Protein AF-A0A1V4Q234-F1 (afdb_monomer_lite)

Radius of gyration: 22.38 Å; chains: 1; bounding box: 37×47×82 Å

Structure (mmCIF, N/CA/C/O backbone):
data_AF-A0A1V4Q234-F1
#
_entry.id   AF-A0A1V4Q234-F1
#
loop_
_atom_site.group_PDB
_atom_site.id
_atom_site.type_symbol
_atom_site.label_atom_id
_atom_site.label_alt_id
_atom_site.label_comp_id
_atom_site.label_asym_id
_atom_site.label_entity_id
_atom_site.label_seq_id
_atom_site.pdbx_PDB_ins_code
_atom_site.Cartn_x
_atom_site.Cartn_y
_atom_site.Cartn_z
_atom_site.occupancy
_atom_site.B_iso_or_equiv
_atom_site.auth_seq_id
_atom_site.auth_comp_id
_atom_site.auth_asym_id
_atom_site.auth_atom_id
_atom_site.pdbx_PDB_model_num
ATOM 1 N N . MET A 1 1 ? -8.458 -36.725 -35.633 1.00 39.16 1 MET A N 1
ATOM 2 C CA . MET A 1 1 ? -7.581 -37.835 -35.189 1.00 39.16 1 MET A CA 1
ATOM 3 C C . MET A 1 1 ? -6.160 -37.327 -35.407 1.00 39.16 1 MET A C 1
ATOM 5 O O . MET A 1 1 ? -5.865 -37.037 -36.551 1.00 39.16 1 MET A O 1
ATOM 9 N N . LEU A 1 2 ? -5.303 -36.974 -34.446 1.00 39.28 2 LEU A N 1
ATOM 10 C CA . LEU A 1 2 ? -5.038 -37.320 -33.039 1.00 39.28 2 LEU A CA 1
ATOM 11 C C . LEU A 1 2 ? -4.752 -36.007 -32.263 1.00 39.28 2 LEU A C 1
ATOM 13 O O . LEU A 1 2 ? -4.042 -35.157 -32.782 1.00 39.28 2 LEU A O 1
ATOM 17 N N . ILE A 1 3 ? -5.480 -35.658 -31.199 1.00 44.28 3 ILE A N 1
ATOM 18 C CA . ILE A 1 3 ? -5.137 -35.822 -29.765 1.00 44.28 3 ILE A CA 1
ATOM 19 C C . ILE A 1 3 ? -3.632 -35.764 -29.438 1.00 44.28 3 ILE A C 1
ATOM 21 O O . ILE A 1 3 ? -2.890 -36.685 -29.761 1.00 44.28 3 ILE A O 1
ATOM 25 N N . GLY A 1 4 ? -3.230 -34.716 -28.713 1.00 34.34 4 GLY A N 1
ATOM 26 C CA . GLY A 1 4 ? -1.937 -34.578 -28.043 1.00 34.34 4 GLY A CA 1
ATOM 27 C C . GLY A 1 4 ? -2.102 -33.699 -26.803 1.00 34.34 4 GLY A C 1
ATOM 28 O O . GLY A 1 4 ? -2.074 -32.479 -26.893 1.00 34.34 4 GLY A O 1
ATOM 29 N N . SER A 1 5 ? -2.366 -34.351 -25.672 1.00 40.19 5 SER A N 1
ATOM 30 C CA . SER A 1 5 ? -2.530 -33.796 -24.328 1.00 40.19 5 SER A CA 1
ATOM 31 C C . SER A 1 5 ? -1.212 -33.893 -23.567 1.00 40.19 5 SER A C 1
ATOM 33 O O . SER A 1 5 ? -0.675 -34.992 -23.509 1.00 40.19 5 SER A O 1
ATOM 35 N N . ILE A 1 6 ? -0.740 -32.787 -22.980 1.00 43.50 6 ILE A N 1
ATOM 36 C CA . ILE A 1 6 ? 0.112 -32.679 -21.773 1.00 43.50 6 ILE A CA 1
ATOM 37 C C . ILE A 1 6 ? 0.012 -31.184 -21.377 1.00 43.50 6 ILE A C 1
ATOM 39 O O . ILE A 1 6 ? 0.253 -30.340 -22.228 1.00 43.50 6 ILE A O 1
ATOM 43 N N . GLY A 1 7 ? -0.457 -30.712 -20.221 1.00 35.69 7 GLY A N 1
ATOM 44 C CA . GLY A 1 7 ? -0.404 -31.242 -18.865 1.00 35.69 7 GLY A CA 1
ATOM 45 C C . GLY A 1 7 ? 0.701 -30.504 -18.105 1.00 35.69 7 GLY A C 1
ATOM 46 O O . GLY A 1 7 ? 1.851 -30.866 -18.296 1.00 35.69 7 GLY A O 1
ATOM 47 N N . GLN A 1 8 ? 0.352 -29.474 -17.314 1.00 35.81 8 GLN A N 1
ATOM 48 C CA . GLN A 1 8 ? 1.044 -28.998 -16.093 1.00 35.81 8 GLN A CA 1
ATOM 49 C C . GLN A 1 8 ? 0.350 -27.730 -15.559 1.00 35.81 8 GLN A C 1
ATOM 51 O O . GLN A 1 8 ? 0.660 -26.603 -15.933 1.00 35.81 8 GLN A O 1
ATOM 56 N N . THR A 1 9 ? -0.622 -27.927 -14.670 1.00 40.00 9 THR A N 1
ATOM 57 C CA . THR A 1 9 ? -1.045 -26.922 -13.692 1.00 40.00 9 THR A CA 1
ATOM 58 C C . THR A 1 9 ? 0.061 -26.806 -12.647 1.00 40.00 9 THR A C 1
ATOM 60 O O . THR A 1 9 ? 0.161 -27.646 -11.753 1.00 40.00 9 THR A O 1
ATOM 63 N N . GLY A 1 10 ? 0.921 -25.802 -12.790 1.00 31.36 10 GLY A N 1
ATOM 64 C CA . GLY A 1 10 ? 1.893 -25.443 -11.766 1.00 31.36 10 GLY A CA 1
ATOM 65 C C . GLY A 1 10 ? 1.195 -24.705 -10.630 1.00 31.36 10 GLY A C 1
ATOM 66 O O . GLY A 1 10 ? 0.983 -23.501 -10.706 1.00 31.36 10 GLY A O 1
ATOM 67 N N . THR A 1 11 ? 0.815 -25.428 -9.579 1.00 36.56 11 THR A N 1
ATOM 68 C CA . THR A 1 11 ? 0.536 -24.837 -8.269 1.00 36.56 11 THR A CA 1
ATOM 69 C C . THR A 1 11 ? 1.850 -24.274 -7.734 1.00 36.56 11 THR A C 1
ATOM 71 O O . THR A 1 11 ? 2.723 -25.034 -7.318 1.00 36.56 11 THR A O 1
ATOM 74 N N . VAL A 1 12 ? 2.012 -22.951 -7.750 1.00 33.19 12 VAL A N 1
ATOM 75 C CA . VAL A 1 12 ? 3.121 -22.302 -7.045 1.00 33.19 12 VAL A CA 1
ATOM 76 C C . VAL A 1 12 ? 2.722 -22.219 -5.576 1.00 33.19 12 VAL A C 1
ATOM 78 O O . VAL A 1 12 ? 2.006 -21.318 -5.149 1.00 33.19 12 VAL A O 1
ATOM 81 N N . VAL A 1 13 ? 3.121 -23.231 -4.809 1.00 33.84 13 VAL A N 1
ATOM 82 C CA . VAL A 1 13 ? 3.063 -23.188 -3.348 1.00 33.84 13 VAL A CA 1
ATOM 83 C C . VAL A 1 13 ? 4.166 -22.227 -2.914 1.00 33.84 13 VAL A C 1
ATOM 85 O O . VAL A 1 13 ? 5.344 -22.572 -2.983 1.00 33.84 13 VAL A O 1
ATOM 88 N N . ALA A 1 14 ? 3.801 -21.007 -2.521 1.00 37.34 14 ALA A N 1
ATOM 89 C CA . ALA A 1 14 ? 4.732 -20.085 -1.888 1.00 37.34 14 ALA A CA 1
ATOM 90 C C . ALA A 1 14 ? 5.198 -20.711 -0.565 1.00 37.34 14 ALA A C 1
ATOM 92 O O . ALA A 1 14 ? 4.443 -20.818 0.403 1.00 37.34 14 ALA A O 1
ATOM 93 N N . ALA A 1 15 ? 6.435 -21.200 -0.550 1.00 33.78 15 ALA A N 1
ATOM 94 C CA . ALA A 1 15 ? 7.086 -21.681 0.653 1.00 33.78 15 ALA A CA 1
ATOM 95 C C . ALA A 1 15 ? 7.450 -20.467 1.517 1.00 33.78 15 ALA A C 1
ATOM 97 O O . ALA A 1 15 ? 8.448 -19.795 1.266 1.00 33.78 15 ALA A O 1
ATOM 98 N N . PHE A 1 16 ? 6.635 -20.180 2.531 1.00 35.53 16 PHE A N 1
ATOM 99 C CA . PHE A 1 16 ? 7.013 -19.267 3.605 1.00 35.53 16 PHE A CA 1
ATOM 100 C C . PHE A 1 16 ? 8.211 -19.866 4.349 1.00 35.53 16 PHE A C 1
ATOM 102 O O . PHE A 1 16 ? 8.105 -20.916 4.986 1.00 35.53 16 PHE A O 1
ATOM 109 N N . ALA A 1 17 ? 9.368 -19.218 4.238 1.00 39.00 17 ALA A N 1
ATOM 110 C CA . ALA A 1 17 ? 10.543 -19.565 5.017 1.00 39.00 17 ALA A CA 1
ATOM 111 C C . ALA A 1 17 ? 10.293 -19.226 6.497 1.00 39.00 17 ALA A C 1
ATOM 113 O O . ALA A 1 17 ? 10.085 -18.073 6.867 1.00 39.00 17 ALA A O 1
ATOM 114 N N . THR A 1 18 ? 10.312 -20.254 7.342 1.00 37.06 18 THR A N 1
ATOM 115 C CA . THR A 1 18 ? 10.277 -20.159 8.804 1.00 37.06 18 THR A CA 1
ATOM 116 C C . THR A 1 18 ? 11.487 -19.376 9.325 1.00 37.06 18 THR A C 1
ATOM 118 O O . THR A 1 18 ? 12.626 -19.815 9.166 1.00 37.06 18 THR A O 1
ATOM 121 N N . LEU A 1 19 ? 11.247 -18.244 9.992 1.00 39.06 19 LEU A N 1
ATOM 122 C CA . LEU A 1 19 ? 12.264 -17.503 10.748 1.00 39.06 19 LEU A CA 1
ATOM 123 C C . LEU A 1 19 ? 12.686 -18.289 12.013 1.00 39.06 19 LEU A C 1
ATOM 125 O O . LEU A 1 19 ? 11.830 -18.895 12.664 1.00 39.06 19 LEU A O 1
ATOM 129 N N . PRO A 1 20 ? 13.976 -18.298 12.404 1.00 36.47 20 PRO A N 1
ATOM 130 C CA . PRO A 1 20 ? 14.430 -19.008 13.596 1.00 36.47 20 PRO A CA 1
ATOM 131 C C . PRO A 1 20 ? 14.019 -18.301 14.897 1.00 36.47 20 PRO A C 1
ATOM 133 O O . PRO A 1 20 ? 14.202 -17.097 15.070 1.00 36.47 20 PRO A O 1
ATOM 136 N N . ALA A 1 21 ? 13.519 -19.098 15.844 1.00 37.19 21 ALA A N 1
ATOM 137 C CA . ALA A 1 21 ? 13.231 -18.697 17.215 1.00 37.19 21 ALA A CA 1
ATOM 138 C C . ALA A 1 21 ? 14.519 -18.301 17.960 1.00 37.19 21 ALA A C 1
ATOM 140 O O . ALA A 1 21 ? 15.444 -19.106 18.096 1.00 37.19 21 ALA A O 1
ATOM 141 N N . ALA A 1 22 ? 14.565 -17.074 18.481 1.00 39.03 22 ALA A N 1
ATOM 142 C CA . ALA A 1 22 ? 15.610 -16.644 19.399 1.00 39.03 22 ALA A CA 1
ATOM 143 C C . ALA A 1 22 ? 15.443 -17.360 20.751 1.00 39.03 22 ALA A C 1
ATOM 145 O O . ALA A 1 22 ? 14.383 -17.320 21.378 1.00 39.03 22 ALA A O 1
ATOM 146 N N . VAL A 1 23 ? 16.505 -18.046 21.173 1.00 38.94 23 VAL A N 1
ATOM 147 C CA . VAL A 1 23 ? 16.566 -18.832 22.405 1.00 38.94 23 VAL A CA 1
ATOM 148 C C . VAL A 1 23 ? 16.652 -17.931 23.641 1.00 38.94 23 VAL A C 1
ATOM 150 O O . VAL A 1 23 ? 17.343 -16.914 23.660 1.00 38.94 23 VAL A O 1
ATOM 153 N N . ALA A 1 24 ? 15.936 -18.347 24.681 1.00 35.06 24 ALA A N 1
ATOM 154 C CA . ALA A 1 24 ? 15.821 -17.699 25.975 1.00 35.06 24 ALA A CA 1
ATOM 155 C C . ALA A 1 24 ? 17.134 -17.696 26.781 1.00 35.06 24 ALA A C 1
ATOM 157 O O . ALA A 1 24 ? 17.793 -18.725 26.929 1.00 35.06 24 ALA A O 1
ATOM 158 N N . GLY A 1 25 ? 17.439 -16.551 27.397 1.00 31.88 25 GLY A N 1
ATOM 159 C CA . GLY A 1 25 ? 18.359 -16.427 28.527 1.00 31.88 25 GLY A CA 1
ATOM 160 C C . GLY A 1 25 ? 17.574 -16.112 29.799 1.00 31.88 25 GLY A C 1
ATOM 161 O O . GLY A 1 25 ? 17.032 -15.021 29.947 1.00 31.88 25 GLY A O 1
ATOM 162 N N . ALA A 1 26 ? 17.487 -17.084 30.703 1.00 34.12 26 ALA A N 1
ATOM 163 C CA . ALA A 1 26 ? 16.840 -16.953 32.002 1.00 34.12 26 ALA A CA 1
ATOM 164 C C . ALA A 1 26 ? 17.714 -16.195 33.017 1.00 34.12 26 ALA A C 1
ATOM 166 O O . ALA A 1 26 ? 18.925 -16.408 33.084 1.00 34.12 26 ALA A O 1
ATOM 167 N N . SER A 1 27 ? 17.081 -15.410 33.897 1.00 31.41 27 SER A N 1
ATOM 168 C CA . SER A 1 27 ? 17.553 -15.208 35.274 1.00 31.41 27 SER A CA 1
ATOM 169 C C . SER A 1 27 ? 16.437 -14.748 36.219 1.00 31.41 27 SER A C 1
ATOM 171 O O . SER A 1 27 ? 15.973 -13.618 36.170 1.00 31.41 27 SER A O 1
ATOM 173 N N . SER A 1 28 ? 16.050 -15.701 37.070 1.00 36.66 28 SER A N 1
ATOM 174 C CA . SER A 1 28 ? 15.816 -15.629 38.520 1.00 36.66 28 SER A CA 1
ATOM 175 C C . SER A 1 28 ? 14.997 -14.485 39.142 1.00 36.66 28 SER A C 1
ATOM 177 O O . SER A 1 28 ? 15.483 -13.371 39.315 1.00 36.66 28 SER A O 1
ATOM 179 N N . GLY A 1 29 ? 13.846 -14.878 39.705 1.00 33.69 29 GLY A N 1
ATOM 180 C CA . GLY A 1 29 ? 13.484 -14.519 41.079 1.00 33.69 29 GLY A CA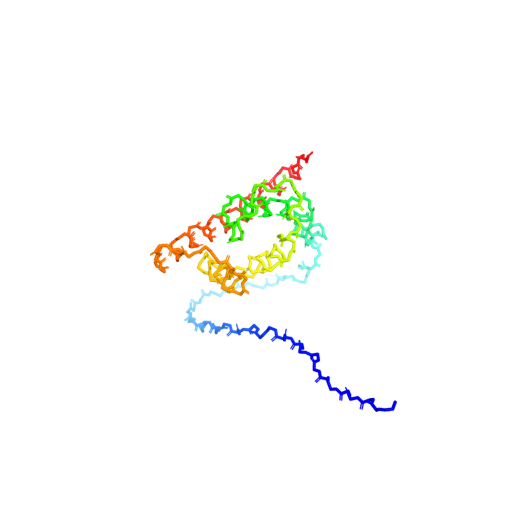 1
ATOM 181 C C . GLY A 1 29 ? 12.194 -13.719 41.255 1.00 33.69 29 GLY A C 1
ATOM 182 O O . GLY A 1 29 ? 12.220 -12.506 41.128 1.00 33.69 29 GLY A O 1
ATOM 183 N N . ASN A 1 30 ? 11.105 -14.370 41.687 1.00 34.38 30 ASN A N 1
ATOM 184 C CA . ASN A 1 30 ? 10.386 -13.931 42.890 1.00 34.38 30 ASN A CA 1
ATOM 185 C C . ASN A 1 30 ? 9.448 -15.027 43.428 1.00 34.38 30 ASN A C 1
ATOM 187 O O . ASN A 1 30 ? 8.834 -15.778 42.673 1.00 34.38 30 ASN A O 1
ATOM 191 N N . VAL A 1 31 ? 9.364 -15.103 44.753 1.00 42.91 31 VAL A N 1
ATOM 192 C CA . VAL A 1 31 ? 8.616 -16.082 45.545 1.00 42.91 31 VAL A CA 1
ATOM 193 C C . VAL A 1 31 ? 7.288 -15.469 45.990 1.00 42.91 31 VAL A C 1
ATOM 195 O O . VAL A 1 31 ? 7.280 -14.390 46.573 1.00 42.91 31 VAL A O 1
ATOM 198 N N . GLY A 1 32 ? 6.194 -16.222 45.836 1.00 34.34 32 GLY A N 1
ATOM 199 C CA . GLY A 1 32 ? 5.024 -16.126 46.716 1.00 34.34 32 GLY A CA 1
ATOM 200 C C . GLY A 1 32 ? 3.711 -15.697 46.055 1.00 34.34 32 GLY A C 1
ATOM 201 O O . GLY A 1 32 ? 3.632 -14.647 45.435 1.00 34.34 32 GLY A O 1
ATOM 202 N N . GLY A 1 33 ? 2.653 -16.483 46.286 1.00 31.23 33 GLY A N 1
ATOM 203 C CA . GLY A 1 33 ? 1.267 -16.025 46.125 1.00 31.23 33 GLY A CA 1
ATOM 204 C C . GLY A 1 33 ? 0.317 -17.061 45.533 1.00 31.23 33 GLY A C 1
ATOM 205 O O . GLY A 1 33 ? 0.297 -17.285 44.333 1.00 31.23 33 GLY A O 1
ATOM 206 N N . ARG A 1 34 ? -0.485 -17.693 46.391 1.00 46.06 34 ARG A N 1
ATOM 207 C CA . ARG A 1 34 ? -1.590 -18.604 46.053 1.00 46.06 34 ARG A CA 1
ATOM 208 C C . ARG A 1 34 ? -2.791 -17.867 45.424 1.00 46.06 34 ARG A C 1
ATOM 210 O O . ARG A 1 34 ? -3.125 -16.784 45.884 1.00 46.06 34 ARG A O 1
ATOM 217 N N . ALA A 1 35 ? -3.527 -18.626 44.599 1.00 41.66 35 ALA A N 1
ATOM 218 C CA . ALA A 1 35 ? -4.981 -18.595 44.337 1.00 41.66 35 ALA A CA 1
ATOM 219 C C . ALA A 1 35 ? -5.559 -17.620 43.281 1.00 41.66 35 ALA A C 1
ATOM 221 O O . ALA A 1 35 ? -5.390 -16.413 43.368 1.00 41.66 35 ALA A O 1
ATOM 222 N N . GLY A 1 36 ? -6.368 -18.195 42.370 1.00 40.06 36 GLY A N 1
ATOM 223 C CA . GLY A 1 36 ? -7.201 -17.520 41.354 1.00 40.06 36 GLY A CA 1
ATOM 224 C C . GLY A 1 36 ? -6.434 -17.266 40.047 1.00 40.06 36 GLY A C 1
ATOM 225 O O . GLY A 1 36 ? -5.310 -16.807 40.104 1.00 40.06 36 GLY A O 1
ATOM 226 N N . ALA A 1 37 ? -6.909 -17.556 38.839 1.00 43.03 37 ALA A N 1
ATOM 227 C CA . ALA A 1 37 ? -8.279 -17.653 38.378 1.00 43.03 37 ALA A CA 1
ATOM 228 C C . ALA A 1 37 ? -8.365 -18.552 37.127 1.00 43.03 37 ALA A C 1
ATOM 230 O O . ALA A 1 37 ? -7.630 -18.389 36.158 1.00 43.03 37 ALA A O 1
ATOM 231 N N . TYR A 1 38 ? -9.300 -19.500 37.171 1.00 48.78 38 TYR A N 1
ATOM 232 C CA . TYR A 1 38 ? -10.098 -19.877 36.007 1.00 48.78 38 TYR A CA 1
ATOM 233 C C . TYR A 1 38 ? -10.963 -18.651 35.640 1.00 48.78 38 TYR A C 1
ATOM 235 O O . TYR A 1 38 ? -11.462 -18.022 36.569 1.00 48.78 38 TYR A O 1
ATOM 243 N N . PHE A 1 39 ? -11.179 -18.376 34.345 1.00 45.31 39 PHE A N 1
ATOM 244 C CA . PHE A 1 39 ? -11.918 -17.242 33.730 1.00 45.31 39 PHE A CA 1
ATOM 245 C C . PHE A 1 39 ? -11.074 -16.051 33.243 1.00 45.31 39 PHE A C 1
ATOM 247 O O . PHE A 1 39 ? -11.208 -14.945 33.748 1.00 45.31 39 PHE A O 1
ATOM 254 N N . ASP A 1 40 ? -10.295 -16.257 32.178 1.00 44.47 40 ASP A N 1
ATOM 255 C CA . ASP A 1 40 ? -9.807 -15.161 31.317 1.00 44.47 40 ASP A CA 1
ATOM 256 C C . ASP A 1 40 ? -10.054 -15.483 29.828 1.00 44.47 40 ASP A C 1
ATOM 258 O O . ASP A 1 40 ? -9.204 -15.318 28.963 1.00 44.47 40 ASP A O 1
ATOM 262 N N . ALA A 1 41 ? -11.216 -16.080 29.537 1.00 50.69 41 ALA A N 1
ATOM 263 C CA . ALA A 1 41 ? -11.596 -16.542 28.196 1.00 50.69 41 ALA A CA 1
ATOM 264 C C . ALA A 1 41 ? -12.945 -15.963 27.723 1.00 50.6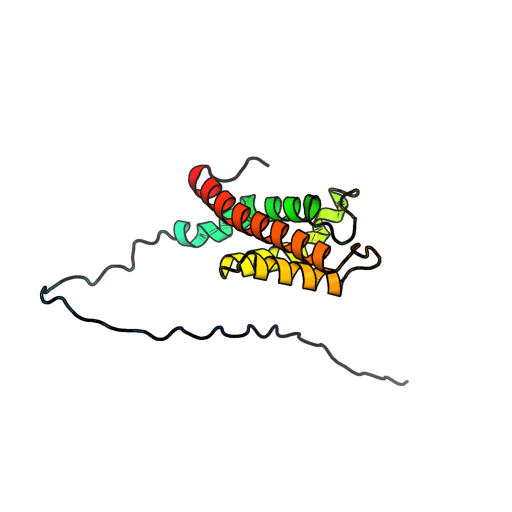9 41 ALA A C 1
ATOM 266 O O . ALA A 1 41 ? -13.610 -16.563 26.884 1.00 50.69 41 ALA A O 1
ATOM 267 N N . MET A 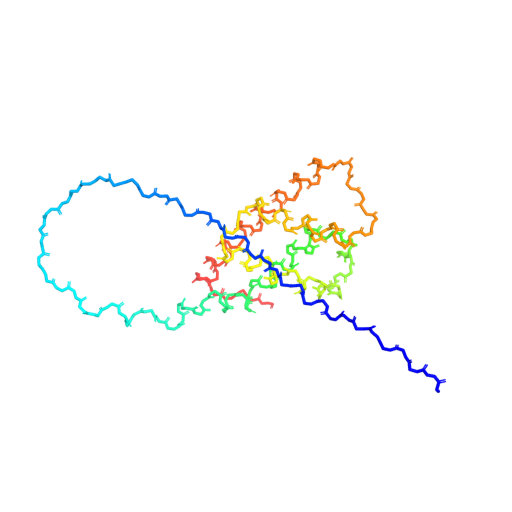1 42 ? -13.396 -14.833 28.286 1.00 44.28 42 MET A N 1
ATOM 268 C CA . MET A 1 42 ? -14.750 -14.314 28.026 1.00 44.28 42 MET A CA 1
ATOM 269 C C . MET A 1 42 ? -14.855 -12.783 27.922 1.00 44.28 42 MET A C 1
ATOM 271 O O . MET A 1 42 ? -15.897 -12.223 28.252 1.00 44.28 42 MET A O 1
ATOM 275 N N . THR A 1 43 ? -13.805 -12.094 27.468 1.00 49.12 43 THR A N 1
ATOM 276 C CA . THR A 1 43 ? -13.827 -10.624 27.308 1.00 49.12 43 THR A CA 1
ATOM 277 C C . THR A 1 43 ? -13.136 -10.096 26.055 1.00 49.12 43 THR A C 1
ATOM 279 O O . THR A 1 43 ? -12.994 -8.887 25.943 1.00 49.12 43 THR A O 1
ATOM 282 N N . THR A 1 44 ? -12.746 -10.931 25.088 1.00 47.84 44 THR A N 1
ATOM 283 C CA . THR A 1 44 ? -12.461 -10.393 23.748 1.00 47.84 44 THR A CA 1
ATOM 284 C C . THR A 1 44 ? -13.792 -10.298 23.022 1.00 47.84 44 THR A C 1
ATOM 286 O O . THR A 1 44 ? -14.381 -11.316 22.649 1.00 47.84 44 THR A O 1
ATOM 289 N N . ASN A 1 45 ? -14.326 -9.083 22.921 1.00 47.41 45 ASN A N 1
ATOM 290 C CA . ASN A 1 45 ? -15.560 -8.827 22.188 1.00 47.41 45 ASN A CA 1
ATOM 291 C C . ASN A 1 45 ? -15.337 -9.304 20.735 1.00 47.41 45 ASN A C 1
ATOM 293 O O . ASN A 1 45 ? -14.283 -8.992 20.180 1.00 47.41 45 ASN A O 1
ATOM 297 N N . PRO A 1 46 ? -16.237 -10.073 20.091 1.00 51.50 46 PRO A N 1
ATOM 298 C CA . PRO A 1 46 ? -16.066 -10.462 18.686 1.00 51.50 46 PRO A CA 1
ATOM 299 C C . PRO A 1 46 ? -15.754 -9.273 17.760 1.00 51.50 46 PRO A C 1
ATOM 301 O O . PRO A 1 46 ? -15.041 -9.447 16.775 1.00 51.50 46 PRO A O 1
ATOM 304 N N . ASP A 1 47 ? -16.196 -8.063 18.109 1.00 52.19 47 ASP A N 1
ATOM 305 C CA . ASP A 1 47 ? -15.840 -6.824 17.407 1.00 52.19 47 ASP A CA 1
ATOM 306 C C . ASP A 1 47 ? -14.334 -6.487 17.465 1.00 52.19 47 ASP A C 1
ATOM 308 O O . ASP A 1 47 ? -13.775 -6.002 16.484 1.00 52.19 47 ASP A O 1
ATOM 312 N N . GLU A 1 48 ? -13.632 -6.808 18.558 1.00 51.75 48 GLU A N 1
ATOM 313 C CA . GLU A 1 48 ? -12.182 -6.579 18.697 1.00 51.75 48 GLU A CA 1
ATOM 314 C C . GLU A 1 48 ? -11.351 -7.536 17.829 1.00 51.75 48 GLU A C 1
ATOM 316 O O . GLU A 1 48 ? -10.272 -7.170 17.365 1.00 51.75 48 GLU A O 1
ATOM 321 N N . LEU A 1 49 ? -11.857 -8.747 17.564 1.00 54.31 49 LEU A N 1
ATOM 322 C CA . LEU A 1 49 ? -11.204 -9.708 16.665 1.00 54.31 49 LEU A CA 1
ATOM 323 C C . LEU A 1 49 ? -11.436 -9.376 15.184 1.00 54.31 49 LEU A C 1
ATOM 325 O O . LEU A 1 49 ? -10.622 -9.748 14.339 1.00 54.31 49 LEU A O 1
ATOM 329 N N . ASN A 1 50 ? -12.519 -8.660 14.871 1.00 65.62 50 ASN A N 1
ATOM 330 C CA . ASN A 1 50 ? -12.891 -8.298 13.503 1.00 65.62 50 ASN A CA 1
ATOM 331 C C . ASN A 1 50 ? -12.382 -6.916 13.071 1.00 65.62 50 ASN A C 1
ATOM 333 O O . ASN A 1 50 ? -12.397 -6.631 11.875 1.00 65.62 50 ASN A O 1
ATOM 337 N N . GLY A 1 51 ? -11.899 -6.080 13.997 1.00 78.56 51 GLY A N 1
ATOM 338 C CA . GLY A 1 51 ? -11.395 -4.732 13.709 1.00 78.56 51 GLY A CA 1
ATOM 339 C C . GLY A 1 51 ? -10.405 -4.661 12.534 1.00 78.56 51 GLY A C 1
ATOM 340 O O . GLY A 1 51 ? -10.620 -3.859 11.630 1.00 78.56 51 GLY A O 1
ATOM 341 N N . PRO A 1 52 ? -9.374 -5.529 12.454 1.00 81.94 52 PRO A N 1
ATOM 342 C CA . PRO A 1 52 ? -8.437 -5.526 11.325 1.00 81.94 52 PRO A CA 1
ATOM 343 C C . PRO A 1 52 ? -9.052 -5.922 9.974 1.00 81.94 52 PRO A C 1
ATOM 345 O O . PRO A 1 52 ? -8.558 -5.496 8.930 1.00 81.94 52 PRO A O 1
ATOM 348 N N . ALA A 1 53 ? -10.100 -6.751 9.971 1.00 86.44 53 ALA A N 1
ATOM 349 C CA . ALA A 1 53 ? -10.808 -7.136 8.750 1.00 86.44 53 ALA A CA 1
ATOM 350 C C . ALA A 1 53 ? -11.781 -6.031 8.309 1.00 86.44 53 ALA A C 1
ATOM 352 O O . ALA A 1 53 ? -11.756 -5.621 7.155 1.00 86.44 53 ALA A O 1
ATOM 353 N N . GLN A 1 54 ? -12.555 -5.474 9.246 1.00 89.31 54 GLN A N 1
ATOM 354 C CA . GLN A 1 54 ? -13.463 -4.354 8.981 1.00 89.31 54 GLN A CA 1
ATOM 355 C C . GLN A 1 54 ? -12.705 -3.108 8.513 1.00 89.31 54 GLN A C 1
ATOM 357 O O . GLN A 1 54 ? -13.072 -2.511 7.506 1.00 89.31 54 GLN A O 1
ATOM 362 N N . TRP A 1 55 ? -11.595 -2.755 9.173 1.00 93.50 55 TRP A N 1
ATOM 363 C CA . TRP A 1 55 ? -10.728 -1.658 8.736 1.00 93.50 55 TRP A CA 1
ATOM 364 C C . TRP A 1 55 ? -10.280 -1.832 7.284 1.00 93.50 55 TRP A C 1
ATOM 366 O O . TRP A 1 55 ? -10.300 -0.866 6.516 1.00 93.50 55 TRP A O 1
ATOM 376 N N . TRP A 1 56 ? -9.870 -3.046 6.910 1.00 93.38 56 TRP A N 1
ATOM 377 C CA . TRP A 1 56 ? -9.396 -3.338 5.563 1.00 93.38 56 TRP A CA 1
ATOM 378 C C . TRP A 1 56 ? -10.493 -3.093 4.523 1.00 93.38 56 TRP A C 1
ATOM 380 O O . TRP A 1 56 ? -10.281 -2.296 3.607 1.00 93.38 56 TRP A O 1
ATOM 390 N N . ASP A 1 57 ? -11.666 -3.694 4.731 1.00 90.44 57 ASP A N 1
ATOM 391 C CA . ASP A 1 57 ? -12.809 -3.621 3.813 1.00 90.44 57 ASP A CA 1
ATOM 392 C C . ASP A 1 57 ? -13.397 -2.201 3.717 1.00 90.44 57 ASP A C 1
ATOM 394 O O . ASP A 1 57 ? -13.908 -1.774 2.675 1.00 90.44 57 ASP A O 1
ATOM 398 N N . GLU A 1 58 ? -13.346 -1.438 4.810 1.00 91.19 58 GLU A N 1
ATOM 399 C CA . GLU A 1 58 ? -13.943 -0.108 4.880 1.00 91.19 58 GLU A CA 1
ATOM 400 C C . GLU A 1 58 ? -12.997 1.006 4.422 1.00 91.19 58 GLU A C 1
ATOM 402 O O . GLU A 1 58 ? -13.448 1.981 3.816 1.00 91.19 58 GLU A O 1
ATOM 407 N N . THR A 1 59 ? -11.696 0.892 4.691 1.00 91.50 59 THR A N 1
ATOM 408 C CA . THR A 1 59 ? -10.728 1.983 4.483 1.00 91.50 59 THR A CA 1
ATOM 409 C C . THR A 1 59 ? -9.400 1.498 3.902 1.00 91.50 59 THR A C 1
ATOM 411 O O . THR A 1 59 ? -8.922 2.065 2.918 1.00 91.50 59 THR A O 1
ATOM 414 N N . GLY A 1 60 ? -8.804 0.462 4.497 1.00 92.94 60 GLY A N 1
ATOM 415 C CA . GLY A 1 60 ? -7.416 0.067 4.259 1.00 92.94 60 GLY A CA 1
ATOM 416 C C . GLY A 1 60 ? -7.109 -0.286 2.806 1.00 92.94 60 GLY A C 1
ATOM 417 O O . GLY A 1 60 ? -6.118 0.198 2.258 1.00 92.94 60 GLY A O 1
ATOM 418 N N . GLU A 1 61 ? -7.979 -1.062 2.160 1.00 92.44 61 GLU A N 1
ATOM 419 C CA . GLU A 1 61 ? -7.789 -1.479 0.768 1.00 92.44 61 GLU A CA 1
ATOM 420 C C . GLU A 1 61 ? -7.745 -0.277 -0.186 1.00 92.44 61 GLU A C 1
ATOM 422 O O . GLU A 1 61 ? -6.835 -0.141 -1.009 1.00 92.44 61 GLU A O 1
ATOM 427 N N . CYS A 1 62 ? -8.704 0.639 -0.036 1.00 89.69 62 CYS A N 1
ATOM 428 C CA . CYS A 1 62 ? -8.824 1.818 -0.887 1.00 89.69 62 CYS A CA 1
ATOM 429 C C . CYS A 1 62 ? -7.623 2.762 -0.735 1.00 89.69 62 CYS A C 1
ATOM 431 O O . CYS A 1 62 ? -7.112 3.291 -1.724 1.00 89.69 62 CYS A O 1
ATOM 433 N N . GLU A 1 63 ? -7.156 2.980 0.493 1.00 91.88 63 GLU A N 1
ATOM 434 C CA . GLU A 1 63 ? -5.999 3.839 0.749 1.00 91.88 63 GLU A CA 1
ATOM 435 C C . GLU A 1 63 ? -4.694 3.224 0.242 1.00 91.88 63 GLU A C 1
ATOM 437 O O . GLU A 1 63 ? -3.898 3.927 -0.386 1.00 91.88 63 GLU A O 1
ATOM 442 N N . LEU A 1 64 ? -4.482 1.918 0.447 1.00 93.06 64 LEU A N 1
ATOM 443 C CA . LEU A 1 64 ? -3.279 1.255 -0.054 1.00 93.06 64 LEU A CA 1
ATOM 444 C C . LEU A 1 64 ? -3.214 1.333 -1.577 1.00 93.06 64 LEU A C 1
ATOM 446 O O . LEU A 1 64 ? -2.177 1.692 -2.130 1.00 93.06 64 LEU A O 1
ATOM 450 N N . ARG A 1 65 ? -4.334 1.082 -2.262 1.00 88.88 65 ARG A N 1
ATOM 451 C CA . ARG A 1 65 ? -4.417 1.235 -3.720 1.00 88.88 65 ARG A CA 1
ATOM 452 C C . ARG A 1 65 ? -4.019 2.635 -4.177 1.00 88.88 65 ARG A C 1
ATOM 454 O O . ARG A 1 65 ? -3.283 2.759 -5.149 1.00 88.88 65 ARG A O 1
ATOM 461 N N . GLN A 1 66 ? -4.443 3.684 -3.473 1.00 87.81 66 GLN A N 1
ATOM 462 C CA . GLN A 1 66 ? -4.038 5.056 -3.795 1.00 87.81 66 GLN A CA 1
ATOM 463 C C . GLN A 1 66 ? -2.533 5.276 -3.602 1.00 87.81 66 GLN A C 1
ATOM 465 O O . GLN A 1 66 ? -1.898 5.909 -4.444 1.00 87.81 66 GLN A O 1
ATOM 470 N N . ILE A 1 67 ? -1.938 4.734 -2.536 1.00 91.94 67 ILE A N 1
ATOM 471 C CA . ILE A 1 67 ? -0.486 4.818 -2.314 1.00 91.94 67 ILE A CA 1
ATOM 472 C C . ILE A 1 67 ? 0.271 4.139 -3.457 1.00 91.94 67 ILE A C 1
ATOM 474 O O . ILE A 1 67 ? 1.181 4.742 -4.028 1.00 91.94 67 ILE A O 1
ATOM 478 N N . LEU A 1 68 ? -0.123 2.916 -3.822 1.00 89.31 68 LEU A N 1
ATOM 479 C CA . LEU A 1 68 ? 0.507 2.169 -4.912 1.00 89.31 68 LEU A CA 1
ATOM 480 C C . LEU A 1 68 ? 0.346 2.891 -6.253 1.00 89.31 68 LEU A C 1
ATOM 482 O O . LEU A 1 68 ? 1.297 3.005 -7.021 1.00 89.31 68 LEU A O 1
ATOM 486 N N . HIS A 1 69 ? -0.831 3.450 -6.503 1.00 85.00 69 HIS A N 1
ATOM 487 C CA . HIS A 1 69 ? -1.111 4.173 -7.730 1.00 85.00 69 HIS A CA 1
ATOM 488 C C . HIS A 1 69 ? -0.297 5.466 -7.876 1.00 85.00 69 HIS A C 1
ATOM 490 O O . HIS A 1 69 ? 0.224 5.746 -8.947 1.00 85.00 69 HIS A O 1
ATOM 496 N N . TRP A 1 70 ? -0.159 6.266 -6.815 1.00 85.31 70 TRP A N 1
ATOM 497 C CA . TRP A 1 70 ? 0.500 7.574 -6.924 1.00 85.31 70 TRP A CA 1
ATOM 498 C C . TRP A 1 70 ? 2.005 7.543 -6.673 1.00 85.31 70 TRP A C 1
ATOM 500 O O . TRP A 1 70 ? 2.723 8.397 -7.192 1.00 85.31 70 TRP A O 1
ATOM 510 N N . ARG A 1 71 ? 2.492 6.612 -5.845 1.00 88.06 71 ARG A N 1
ATOM 511 C CA . ARG A 1 71 ? 3.895 6.600 -5.395 1.00 88.06 71 ARG A CA 1
ATOM 512 C C . ARG A 1 71 ? 4.714 5.453 -5.959 1.00 88.06 71 ARG A C 1
ATOM 514 O O . ARG A 1 71 ? 5.935 5.574 -6.016 1.00 88.06 71 ARG A O 1
ATOM 521 N N . TRP A 1 72 ? 4.069 4.356 -6.344 1.00 87.88 72 TRP A N 1
ATOM 522 C CA . TRP A 1 72 ? 4.774 3.182 -6.841 1.00 87.88 72 TRP A CA 1
ATOM 523 C C . TRP A 1 72 ? 4.737 3.092 -8.365 1.00 87.88 72 TRP A C 1
ATOM 525 O O . TRP A 1 72 ? 5.803 3.112 -8.975 1.00 87.88 72 TRP A O 1
ATOM 535 N N . ASP A 1 73 ? 3.530 3.029 -8.943 1.00 81.44 73 ASP A N 1
ATOM 536 C CA . ASP A 1 73 ? 3.215 2.919 -10.379 1.00 81.44 73 ASP A CA 1
ATOM 537 C C . ASP A 1 73 ? 4.347 2.379 -11.279 1.00 81.44 73 ASP A C 1
ATOM 539 O O . ASP A 1 73 ? 4.872 3.088 -12.148 1.00 81.44 73 ASP A O 1
ATOM 543 N N . PRO A 1 74 ? 4.743 1.112 -11.085 1.00 70.81 74 PRO A N 1
ATOM 544 C CA . PRO A 1 74 ? 5.896 0.545 -11.780 1.00 70.81 74 PRO A CA 1
ATOM 545 C C . PRO A 1 74 ? 5.689 0.399 -13.292 1.00 70.81 74 PRO A C 1
ATOM 547 O O . PRO A 1 74 ? 6.641 0.424 -14.069 1.00 70.81 74 PRO A O 1
ATOM 550 N N . ILE A 1 75 ? 4.434 0.286 -13.715 1.00 64.50 75 ILE A N 1
ATOM 551 C CA . ILE A 1 75 ? 4.015 0.082 -15.106 1.00 64.50 75 ILE A CA 1
ATOM 552 C C . ILE A 1 75 ? 3.568 1.383 -15.795 1.00 64.50 75 ILE A C 1
ATOM 554 O O . ILE A 1 75 ? 3.293 1.382 -16.994 1.00 64.50 75 ILE A O 1
ATOM 558 N N . GLY A 1 76 ? 3.572 2.515 -15.081 1.00 65.94 76 GLY A N 1
ATOM 559 C CA . GLY A 1 76 ? 3.379 3.840 -15.669 1.00 65.94 76 GLY A CA 1
ATOM 560 C C . GLY A 1 76 ? 1.939 4.166 -16.071 1.00 65.94 76 GLY A C 1
ATOM 561 O O . GLY A 1 76 ? 1.743 4.995 -16.962 1.00 65.94 76 GLY A O 1
ATOM 562 N N . ILE A 1 77 ? 0.950 3.513 -15.463 1.00 67.44 77 ILE A N 1
ATOM 563 C CA . ILE A 1 77 ? -0.477 3.662 -15.786 1.00 67.44 77 ILE A CA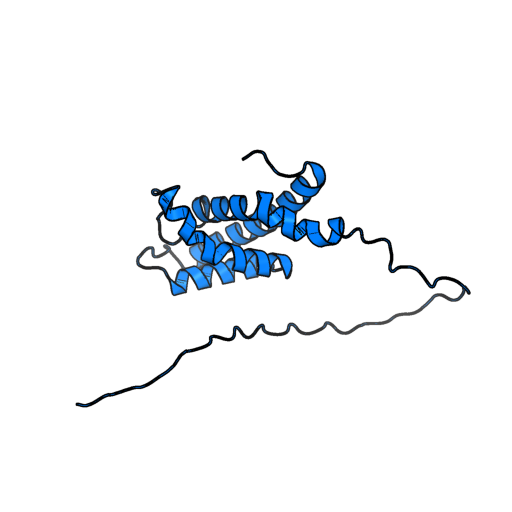 1
ATOM 564 C C . ILE A 1 77 ? -1.197 4.667 -14.877 1.00 67.44 77 ILE A C 1
ATOM 566 O O . ILE A 1 77 ? -2.420 4.806 -14.964 1.00 67.44 77 ILE A O 1
ATOM 570 N N . ALA A 1 78 ? -0.473 5.398 -14.020 1.00 65.06 78 ALA A N 1
ATOM 571 C CA . ALA A 1 78 ? -1.069 6.374 -13.107 1.00 65.06 78 ALA A CA 1
ATOM 572 C C . ALA A 1 78 ? -1.918 7.438 -13.829 1.00 65.06 78 ALA A C 1
ATOM 574 O O . ALA A 1 78 ? -2.876 7.988 -13.290 1.00 65.06 78 ALA A O 1
ATOM 575 N N . ASN A 1 79 ? -1.615 7.712 -15.100 1.00 66.12 79 ASN A N 1
ATOM 576 C CA . ASN A 1 79 ? -2.364 8.662 -15.921 1.00 66.12 79 ASN A CA 1
ATOM 577 C C . ASN A 1 79 ? -3.735 8.148 -16.414 1.00 66.12 79 ASN A C 1
ATOM 579 O O . ASN A 1 79 ? -4.474 8.928 -17.015 1.00 66.12 79 ASN A O 1
ATOM 583 N N . VAL A 1 80 ? -4.091 6.880 -16.165 1.00 66.06 80 VAL A N 1
ATOM 584 C CA . VAL A 1 80 ? -5.360 6.253 -16.593 1.00 66.06 80 VAL A CA 1
ATOM 585 C C . VAL A 1 80 ? -6.354 6.091 -15.425 1.00 66.06 80 VAL A C 1
ATOM 587 O O . VAL A 1 80 ? -7.384 5.427 -15.551 1.00 66.06 80 VAL A O 1
ATOM 590 N N . PHE A 1 81 ? -6.095 6.713 -14.270 1.00 62.38 81 PHE A N 1
ATOM 591 C CA . PHE A 1 81 ? -7.016 6.685 -13.128 1.00 62.38 81 PHE A CA 1
ATOM 592 C C . PHE A 1 81 ? -8.422 7.209 -13.488 1.00 62.38 81 PHE A C 1
ATOM 594 O O . PHE A 1 81 ? -8.528 8.241 -14.157 1.00 62.38 81 PHE A O 1
ATOM 601 N N . PRO A 1 82 ? -9.517 6.576 -13.016 1.00 61.62 82 PRO A N 1
ATOM 602 C CA . PRO A 1 82 ? -9.588 5.398 -12.137 1.00 61.62 82 PRO A CA 1
ATOM 603 C C . PRO A 1 82 ? -9.636 4.040 -12.862 1.00 61.62 82 PRO A C 1
ATOM 605 O O . PRO A 1 82 ? -9.740 3.011 -12.202 1.00 61.62 82 PRO A O 1
ATOM 608 N N . TYR A 1 83 ? -9.577 4.004 -14.195 1.00 60.94 83 TYR A N 1
ATOM 609 C CA . TYR A 1 83 ? -9.882 2.800 -14.983 1.00 60.94 83 TYR A CA 1
ATOM 610 C C . TYR A 1 83 ? -8.834 1.688 -14.906 1.00 60.94 83 TYR A C 1
ATOM 612 O O . TYR A 1 83 ? -9.155 0.566 -15.266 1.00 60.94 83 TYR A O 1
ATOM 620 N N . ALA A 1 84 ? -7.622 1.994 -14.442 1.00 65.94 84 ALA A N 1
ATOM 621 C CA . ALA A 1 84 ? -6.547 1.020 -14.240 1.00 65.94 84 ALA A CA 1
ATOM 622 C C . ALA A 1 84 ? -6.248 0.779 -12.746 1.00 65.94 84 ALA A C 1
ATOM 624 O O . ALA A 1 84 ? -5.203 0.260 -12.361 1.00 65.94 84 ALA A O 1
ATOM 625 N N . ALA A 1 85 ? -7.148 1.229 -11.864 1.00 63.78 85 ALA A N 1
ATOM 626 C CA . ALA A 1 85 ? -6.971 1.074 -10.428 1.00 63.78 85 ALA A CA 1
ATOM 627 C C . ALA A 1 85 ? -7.218 -0.374 -9.959 1.00 63.78 85 ALA A C 1
ATOM 629 O O . ALA A 1 85 ? -6.779 -0.714 -8.863 1.00 63.78 85 ALA A O 1
ATOM 630 N N . ASP A 1 86 ? -7.920 -1.184 -10.756 1.00 68.94 86 ASP A N 1
ATOM 631 C CA . ASP A 1 86 ? -8.153 -2.622 -10.558 1.00 68.94 86 ASP A CA 1
ATOM 632 C C . ASP A 1 86 ? -6.877 -3.461 -10.738 1.00 68.94 86 ASP A C 1
ATOM 634 O O . ASP A 1 86 ? -6.737 -4.524 -10.140 1.00 68.94 86 ASP A O 1
ATOM 638 N N . GLU A 1 87 ? -5.879 -2.964 -11.470 1.00 72.88 87 GLU A N 1
ATOM 639 C CA . GLU A 1 87 ? -4.590 -3.654 -11.609 1.00 72.88 87 GLU A CA 1
ATOM 640 C C . GLU A 1 87 ? -3.862 -3.835 -10.265 1.00 72.88 87 GLU A C 1
ATOM 642 O O . GLU A 1 87 ? -3.142 -4.820 -10.056 1.00 72.88 87 GLU A O 1
ATOM 647 N N . TYR A 1 88 ? -4.105 -2.928 -9.313 1.00 80.31 88 TYR A N 1
ATOM 648 C CA . TYR A 1 88 ? -3.539 -3.005 -7.966 1.00 80.31 88 TYR A CA 1
ATOM 649 C C . TYR A 1 88 ? -4.288 -3.977 -7.042 1.00 80.31 88 TYR A C 1
ATOM 651 O O . TYR A 1 88 ? -3.749 -4.319 -5.985 1.00 80.31 88 TYR A O 1
ATOM 659 N N . ASP A 1 89 ? -5.461 -4.486 -7.443 1.00 80.06 89 ASP A N 1
ATOM 660 C CA . ASP A 1 89 ? -6.250 -5.454 -6.659 1.00 80.06 89 ASP A CA 1
ATOM 661 C C . ASP A 1 89 ? -5.484 -6.766 -6.450 1.00 80.06 89 ASP A C 1
ATOM 663 O O . ASP A 1 89 ? -5.683 -7.468 -5.463 1.00 80.06 89 ASP A O 1
ATOM 667 N N . SER A 1 90 ? -4.551 -7.083 -7.353 1.00 82.75 90 SER A N 1
ATOM 668 C CA . SER A 1 90 ? -3.695 -8.264 -7.222 1.00 82.75 90 SER A CA 1
ATOM 669 C C . SER A 1 90 ? -2.523 -8.084 -6.247 1.00 82.75 90 SER A C 1
ATOM 671 O O . SER A 1 90 ? -1.990 -9.078 -5.757 1.00 82.75 90 SER A O 1
ATOM 673 N N . TYR A 1 91 ? -2.129 -6.844 -5.930 1.00 85.50 91 TYR A N 1
ATOM 674 C CA . TYR A 1 91 ? -0.956 -6.557 -5.091 1.00 85.50 91 TYR A CA 1
ATOM 675 C C . TYR A 1 91 ? -1.329 -6.158 -3.667 1.00 85.50 91 TYR A C 1
ATOM 677 O O . TYR A 1 91 ? -0.634 -6.525 -2.718 1.00 85.50 91 TYR A O 1
ATOM 685 N N . ALA A 1 92 ? -2.428 -5.417 -3.509 1.00 90.38 92 ALA A N 1
ATOM 686 C CA . ALA A 1 92 ? -2.866 -4.914 -2.214 1.00 90.38 92 ALA A CA 1
ATOM 687 C C . ALA A 1 92 ? -3.068 -6.038 -1.164 1.00 90.38 92 ALA A C 1
ATOM 689 O O . ALA A 1 92 ? -2.563 -5.871 -0.050 1.00 90.38 92 ALA A O 1
ATOM 690 N N . PRO A 1 93 ? -3.671 -7.206 -1.492 1.00 91.31 93 PRO A N 1
ATOM 691 C CA . PRO A 1 93 ? -3.782 -8.333 -0.560 1.00 91.31 93 PRO A CA 1
ATOM 692 C C . PRO A 1 93 ? -2.427 -8.894 -0.103 1.00 91.31 93 PRO A C 1
ATOM 694 O O . PRO A 1 93 ? -2.230 -9.168 1.077 1.00 91.31 93 PRO A O 1
ATOM 697 N N . ILE A 1 94 ? -1.460 -9.014 -1.017 1.00 92.62 94 ILE A N 1
ATOM 698 C CA . ILE A 1 94 ? -0.132 -9.572 -0.714 1.00 92.62 94 ILE A CA 1
ATOM 699 C C . ILE A 1 94 ? 0.613 -8.655 0.265 1.00 92.62 94 ILE A C 1
ATOM 701 O O . ILE A 1 94 ? 1.196 -9.112 1.249 1.00 92.62 94 ILE A O 1
ATOM 705 N N . LEU A 1 95 ? 0.559 -7.346 0.013 1.00 94.50 95 LEU A N 1
ATOM 706 C CA . LEU A 1 95 ? 1.198 -6.342 0.858 1.00 94.50 95 LEU A CA 1
ATOM 707 C C . LEU A 1 95 ? 0.552 -6.266 2.243 1.00 94.50 95 LEU A C 1
ATOM 709 O O . LEU A 1 95 ? 1.272 -6.219 3.240 1.00 94.50 95 LEU A O 1
ATOM 713 N N . VAL A 1 96 ? -0.783 -6.282 2.339 1.00 95.00 96 VAL A N 1
ATOM 714 C CA . VAL A 1 96 ? -1.442 -6.238 3.653 1.00 95.00 96 VAL A CA 1
ATOM 715 C C . VAL A 1 96 ? -1.187 -7.508 4.463 1.00 95.00 96 VAL A C 1
ATOM 717 O O . VAL A 1 96 ? -1.002 -7.417 5.674 1.00 95.00 96 VAL A O 1
ATOM 720 N N . ASP A 1 97 ? -1.092 -8.677 3.830 1.00 94.69 97 ASP A N 1
ATOM 721 C CA . ASP A 1 97 ? -0.752 -9.916 4.534 1.00 94.69 97 ASP A CA 1
ATOM 722 C C . ASP A 1 97 ? 0.684 -9.891 5.074 1.00 94.69 97 ASP A C 1
ATOM 724 O O . ASP A 1 97 ? 0.916 -10.282 6.222 1.00 94.69 97 ASP A O 1
ATOM 728 N N . ALA A 1 98 ? 1.634 -9.336 4.317 1.00 95.88 98 ALA A N 1
ATOM 729 C CA . ALA A 1 98 ? 2.989 -9.092 4.809 1.00 95.88 98 ALA A CA 1
ATOM 730 C C . ALA A 1 98 ? 2.994 -8.120 6.007 1.00 95.88 98 ALA A C 1
ATOM 732 O O . ALA A 1 98 ? 3.619 -8.389 7.035 1.00 95.88 98 ALA A O 1
ATOM 733 N N . LEU A 1 99 ? 2.239 -7.021 5.928 1.00 96.31 99 LEU A N 1
ATOM 734 C CA . LEU A 1 99 ? 2.114 -6.044 7.018 1.00 96.31 99 LEU A CA 1
ATOM 735 C C . LEU A 1 99 ? 1.466 -6.647 8.277 1.00 96.31 99 LEU A C 1
ATOM 737 O O . LEU A 1 99 ? 1.925 -6.403 9.396 1.00 96.31 99 LEU A O 1
ATOM 741 N N . ARG A 1 100 ? 0.441 -7.494 8.117 1.00 93.88 100 ARG A N 1
ATOM 742 C CA . ARG A 1 100 ? -0.169 -8.275 9.212 1.00 93.88 100 ARG A CA 1
ATOM 743 C C . ARG A 1 100 ? 0.845 -9.215 9.860 1.00 93.88 100 ARG A C 1
ATOM 745 O O . ARG A 1 100 ? 0.855 -9.347 11.084 1.00 93.88 100 ARG A O 1
ATOM 752 N N . ALA A 1 101 ? 1.737 -9.795 9.060 1.00 94.75 101 ALA A N 1
ATOM 753 C CA . ALA A 1 101 ? 2.858 -10.610 9.517 1.00 94.75 101 ALA A CA 1
ATOM 754 C C . ALA A 1 101 ? 4.038 -9.797 10.091 1.00 94.75 101 ALA A C 1
ATOM 756 O O . ALA A 1 101 ? 5.066 -10.384 10.420 1.00 94.75 101 ALA A O 1
ATOM 757 N N . ARG A 1 102 ? 3.885 -8.474 10.272 1.00 95.38 102 ARG A N 1
ATOM 758 C CA . ARG A 1 102 ? 4.912 -7.558 10.803 1.00 95.38 102 ARG A CA 1
ATOM 759 C C . ARG A 1 102 ? 6.152 -7.430 9.913 1.00 95.38 102 ARG A C 1
ATOM 761 O O . ARG A 1 102 ? 7.250 -7.240 10.429 1.00 95.38 102 ARG A O 1
ATOM 768 N N . ALA A 1 103 ? 5.969 -7.505 8.596 1.00 96.12 103 ALA A N 1
ATOM 769 C CA . ALA A 1 103 ? 7.018 -7.190 7.632 1.00 96.12 103 ALA A CA 1
ATOM 770 C C . ALA A 1 103 ? 7.624 -5.801 7.894 1.00 96.12 103 ALA A C 1
ATOM 772 O O . ALA A 1 103 ? 6.912 -4.836 8.187 1.00 96.12 103 ALA A O 1
ATOM 773 N N . SER A 1 104 ? 8.948 -5.718 7.787 1.00 97.12 104 SER A N 1
ATOM 774 C CA . SER A 1 104 ? 9.692 -4.464 7.876 1.00 97.12 104 SER A CA 1
ATOM 775 C C . SER A 1 104 ? 9.588 -3.651 6.581 1.00 97.12 104 SER A C 1
ATOM 777 O O . SER A 1 104 ? 9.124 -4.142 5.552 1.00 97.12 104 SER A O 1
ATOM 779 N N . ALA A 1 105 ? 10.059 -2.403 6.610 1.00 96.38 105 ALA A N 1
ATOM 780 C CA . ALA A 1 105 ? 10.140 -1.574 5.409 1.00 96.38 105 ALA A CA 1
ATOM 781 C C . ALA A 1 105 ? 10.988 -2.229 4.303 1.00 96.38 105 ALA A C 1
ATOM 783 O O . ALA A 1 105 ? 10.600 -2.178 3.138 1.00 96.38 105 ALA A O 1
ATOM 784 N N . ASP A 1 106 ? 12.093 -2.886 4.672 1.00 96.31 106 ASP A N 1
ATOM 785 C CA . ASP A 1 106 ? 12.962 -3.599 3.732 1.00 96.31 106 ASP A CA 1
ATOM 786 C C . ASP A 1 106 ? 12.262 -4.826 3.128 1.00 96.31 106 ASP A C 1
ATOM 788 O O . ASP A 1 106 ? 12.371 -5.074 1.929 1.00 96.31 106 ASP A O 1
ATOM 792 N N . ASP A 1 107 ? 11.474 -5.561 3.921 1.00 97.06 107 ASP A N 1
ATOM 793 C CA . ASP A 1 107 ? 10.680 -6.690 3.415 1.00 97.06 107 ASP A CA 1
ATOM 794 C C . ASP A 1 107 ? 9.629 -6.223 2.397 1.00 97.06 107 ASP A C 1
ATOM 796 O O . ASP A 1 107 ? 9.445 -6.848 1.349 1.00 97.06 107 ASP A O 1
ATOM 800 N N . ILE A 1 108 ? 8.961 -5.096 2.674 1.00 97.25 108 ILE A N 1
ATOM 801 C CA . ILE A 1 108 ? 8.010 -4.483 1.740 1.00 97.25 108 ILE A CA 1
ATOM 802 C C . ILE A 1 108 ? 8.728 -4.001 0.477 1.00 97.25 108 ILE A C 1
ATOM 804 O O . ILE A 1 108 ? 8.250 -4.260 -0.626 1.00 97.25 108 ILE A O 1
ATOM 808 N N . ALA A 1 109 ? 9.887 -3.355 0.609 1.00 94.94 109 ALA A N 1
ATOM 809 C CA . ALA A 1 109 ? 10.687 -2.911 -0.528 1.00 94.94 109 ALA A CA 1
ATOM 810 C C . ALA A 1 109 ? 11.103 -4.085 -1.430 1.00 94.94 109 ALA A C 1
ATOM 812 O O . ALA A 1 109 ? 10.964 -4.000 -2.650 1.00 94.94 109 ALA A O 1
ATOM 813 N N . HIS A 1 110 ? 11.542 -5.202 -0.844 1.00 93.75 110 HIS A N 1
ATOM 814 C CA . HIS A 1 110 ? 11.876 -6.421 -1.584 1.00 93.75 110 HIS A CA 1
ATOM 815 C C . HIS A 1 110 ? 10.665 -7.043 -2.283 1.00 93.75 110 HIS A C 1
ATOM 817 O O . HIS A 1 110 ? 10.776 -7.488 -3.428 1.00 93.75 110 HIS A O 1
ATOM 823 N N . LEU A 1 111 ? 9.503 -7.067 -1.625 1.00 92.75 111 LEU A N 1
ATOM 824 C CA . LEU A 1 111 ? 8.273 -7.565 -2.233 1.00 92.75 111 LEU A CA 1
ATOM 825 C C . LEU A 1 111 ? 7.870 -6.713 -3.444 1.00 92.75 111 LEU A C 1
ATOM 827 O O . LEU A 1 111 ? 7.565 -7.259 -4.502 1.00 92.75 111 LEU A O 1
ATOM 831 N N . LEU A 1 112 ? 7.933 -5.385 -3.317 1.00 91.56 112 LEU A N 1
ATOM 832 C CA . LEU A 1 112 ? 7.679 -4.466 -4.426 1.00 91.56 112 LEU A CA 1
ATOM 833 C C . LEU A 1 112 ? 8.689 -4.677 -5.560 1.00 91.56 112 LEU A C 1
ATOM 835 O O . LEU A 1 1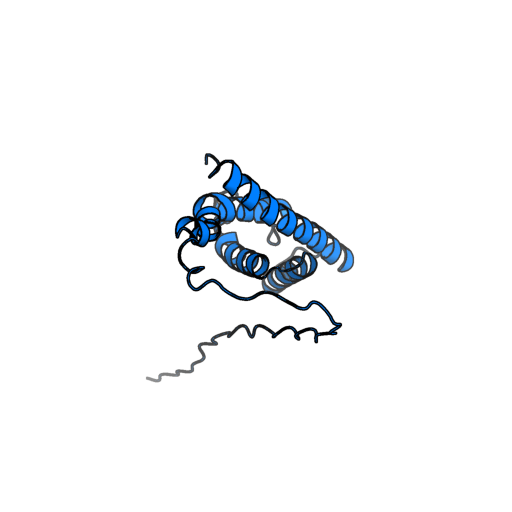12 ? 8.271 -4.816 -6.703 1.00 91.56 112 LEU A O 1
ATOM 839 N N . ALA A 1 113 ? 9.986 -4.791 -5.253 1.00 89.00 113 ALA A N 1
ATOM 840 C CA . ALA A 1 113 ? 11.027 -5.064 -6.247 1.00 89.00 113 ALA A CA 1
ATOM 841 C C . ALA A 1 113 ? 10.772 -6.367 -7.018 1.00 89.00 113 ALA A C 1
ATOM 843 O O . ALA A 1 113 ? 10.942 -6.405 -8.231 1.00 89.00 113 ALA A O 1
ATOM 844 N N . THR A 1 114 ? 10.322 -7.418 -6.326 1.00 87.00 114 THR A N 1
ATOM 845 C CA . THR A 1 114 ? 9.990 -8.710 -6.948 1.00 87.00 114 THR A CA 1
ATOM 846 C C . THR A 1 114 ? 8.820 -8.562 -7.919 1.00 87.00 114 THR A C 1
ATOM 848 O O . THR A 1 114 ? 8.872 -9.065 -9.036 1.00 87.00 114 THR A O 1
ATOM 851 N N . ILE A 1 115 ? 7.780 -7.817 -7.530 1.00 84.38 115 ILE A N 1
ATOM 852 C CA . ILE A 1 115 ? 6.631 -7.566 -8.408 1.00 84.38 115 ILE A CA 1
ATOM 853 C C . ILE A 1 115 ? 7.030 -6.698 -9.613 1.00 84.38 115 ILE A C 1
ATOM 855 O O . ILE A 1 115 ? 6.524 -6.914 -10.716 1.00 84.38 115 ILE A O 1
ATOM 859 N N . GLU A 1 116 ? 7.924 -5.724 -9.416 1.00 82.56 116 GLU A N 1
ATOM 860 C CA . GLU A 1 116 ? 8.483 -4.920 -10.506 1.00 82.56 116 GLU A CA 1
ATOM 861 C C . GLU A 1 116 ? 9.281 -5.776 -11.496 1.00 82.56 116 GLU A C 1
ATOM 863 O O . GLU A 1 116 ? 9.053 -5.676 -12.700 1.00 82.56 116 GLU A O 1
ATOM 868 N N . ASP A 1 117 ? 10.168 -6.646 -11.014 1.00 77.31 117 ASP A N 1
ATOM 869 C CA . ASP A 1 117 ? 11.011 -7.500 -11.862 1.00 77.31 117 ASP A CA 1
ATOM 870 C C . ASP A 1 117 ? 10.178 -8.514 -12.665 1.00 77.31 117 ASP A C 1
ATOM 872 O O . ASP A 1 117 ? 10.388 -8.698 -13.864 1.00 77.31 117 ASP A O 1
ATOM 876 N N . ASP A 1 118 ? 9.143 -9.087 -12.043 1.00 71.12 118 ASP A N 1
ATOM 877 C CA . ASP A 1 118 ? 8.238 -10.043 -12.688 1.00 71.12 118 ASP A CA 1
ATOM 878 C C . ASP A 1 118 ? 7.397 -9.420 -13.821 1.00 71.12 118 ASP A C 1
ATOM 880 O O . ASP A 1 118 ? 6.854 -10.152 -14.660 1.00 71.12 118 ASP A O 1
ATOM 884 N N . ARG A 1 119 ? 7.218 -8.087 -13.844 1.00 66.06 119 ARG A N 1
ATOM 885 C CA . ARG A 1 119 ? 6.214 -7.430 -14.708 1.00 66.06 119 ARG A CA 1
ATOM 886 C C . ARG A 1 119 ? 6.692 -6.231 -15.530 1.00 66.06 119 ARG A C 1
ATOM 888 O O . ARG A 1 119 ? 5.968 -5.844 -16.453 1.00 66.06 119 ARG A O 1
ATOM 895 N N . ILE A 1 120 ? 7.862 -5.637 -15.277 1.00 60.28 120 ILE A N 1
ATOM 896 C CA . ILE A 1 120 ? 8.272 -4.420 -15.998 1.00 60.28 120 ILE A CA 1
ATOM 897 C C . ILE A 1 120 ? 8.832 -4.721 -17.396 1.00 60.28 120 ILE A C 1
ATOM 899 O O . ILE A 1 120 ? 9.974 -5.130 -17.604 1.00 60.28 120 ILE A O 1
ATOM 903 N N . PHE A 1 121 ? 8.018 -4.335 -18.378 1.00 57.00 121 PHE A N 1
ATOM 904 C CA . PHE A 1 121 ? 8.438 -3.792 -19.663 1.00 57.00 121 PHE A CA 1
ATOM 905 C C . PHE A 1 121 ? 8.828 -2.303 -19.500 1.00 57.00 121 PHE A C 1
ATOM 907 O O . PHE A 1 121 ? 7.970 -1.443 -19.332 1.00 57.00 121 PHE A O 1
ATOM 914 N N . GLY A 1 122 ? 10.113 -1.964 -19.643 1.00 53.25 122 GLY A N 1
ATOM 915 C CA . GLY A 1 122 ? 10.512 -0.712 -20.310 1.00 53.25 122 GLY A CA 1
ATOM 916 C C . GLY A 1 122 ? 10.788 0.565 -19.497 1.00 53.25 122 GLY A C 1
ATOM 917 O O . GLY A 1 122 ? 11.144 1.560 -20.129 1.00 53.25 122 GLY A O 1
ATOM 918 N N . ARG A 1 123 ? 10.712 0.589 -18.156 1.00 57.41 123 ARG A N 1
ATOM 919 C CA . ARG A 1 123 ? 11.240 1.718 -17.356 1.00 57.41 123 ARG A CA 1
ATOM 920 C C . ARG A 1 123 ? 12.477 1.279 -16.574 1.00 57.41 123 ARG A C 1
ATOM 922 O O . ARG A 1 123 ? 12.379 0.783 -15.461 1.00 57.41 123 ARG A O 1
ATOM 929 N N . THR A 1 124 ? 13.649 1.456 -17.176 1.00 59.25 124 THR A N 1
ATOM 930 C CA . THR A 1 124 ? 14.923 1.162 -16.512 1.00 59.25 124 THR A CA 1
ATOM 931 C C . THR A 1 124 ? 15.244 2.285 -15.519 1.00 59.25 124 THR A C 1
ATOM 933 O O . THR A 1 124 ? 15.326 3.440 -15.949 1.00 59.25 124 THR A O 1
ATOM 936 N N . PRO A 1 125 ? 15.426 2.000 -14.218 1.00 63.66 125 PRO A N 1
ATOM 937 C CA . PRO A 1 125 ? 15.948 2.990 -13.279 1.00 63.66 125 PRO A CA 1
ATOM 938 C C . PRO A 1 125 ? 17.357 3.422 -13.712 1.00 63.66 125 PRO A C 1
ATOM 940 O O . PRO A 1 125 ? 18.077 2.649 -14.347 1.00 63.66 125 PRO A O 1
ATOM 943 N N . ALA A 1 126 ? 17.776 4.649 -13.383 1.00 64.50 126 ALA A N 1
ATOM 944 C CA . ALA A 1 126 ? 19.099 5.125 -13.798 1.00 64.50 126 ALA A CA 1
ATOM 945 C C . ALA A 1 126 ? 20.241 4.331 -13.126 1.00 64.50 126 ALA A C 1
ATOM 947 O O . ALA A 1 126 ? 21.335 4.237 -13.684 1.00 64.50 126 ALA A O 1
ATOM 948 N N . SER A 1 127 ? 19.974 3.712 -11.967 1.00 79.62 127 SER A N 1
ATOM 949 C CA . SER A 1 127 ? 20.850 2.742 -11.302 1.00 79.62 127 SER A CA 1
ATOM 950 C C . SER A 1 127 ? 20.064 1.769 -10.407 1.00 79.62 127 SER A C 1
ATOM 952 O O . SER A 1 127 ? 18.928 2.045 -10.022 1.00 79.62 127 SER A O 1
ATOM 954 N N . ALA A 1 128 ? 20.677 0.630 -10.061 1.00 79.25 128 ALA A N 1
ATOM 955 C CA . ALA A 1 128 ? 20.109 -0.326 -9.105 1.00 79.25 128 ALA A CA 1
ATOM 956 C C . ALA A 1 128 ? 19.995 0.263 -7.685 1.00 79.25 128 ALA A C 1
ATOM 958 O O . ALA A 1 128 ? 19.009 0.006 -6.999 1.00 79.25 128 ALA A O 1
ATOM 959 N N . ASP A 1 129 ? 20.960 1.093 -7.280 1.00 83.81 129 ASP A N 1
ATOM 960 C CA . ASP A 1 129 ? 20.960 1.752 -5.969 1.00 83.81 129 ASP A CA 1
ATOM 961 C C . ASP A 1 129 ? 19.796 2.746 -5.844 1.00 83.81 129 ASP A C 1
ATOM 963 O O . ASP A 1 129 ? 19.085 2.749 -4.845 1.00 83.81 129 ASP A O 1
ATOM 967 N N . GLU A 1 130 ? 19.527 3.527 -6.895 1.00 82.06 130 GLU A N 1
ATOM 968 C CA . GLU A 1 130 ? 18.388 4.454 -6.929 1.00 82.06 130 GLU A CA 1
ATOM 969 C C . GLU A 1 130 ? 17.042 3.722 -6.838 1.00 82.06 130 GLU A C 1
ATOM 971 O O . GLU A 1 130 ? 16.125 4.185 -6.157 1.00 82.06 130 GLU A O 1
ATOM 976 N N . LEU A 1 131 ? 16.922 2.560 -7.490 1.00 84.56 131 LEU A N 1
ATOM 977 C CA . LEU A 1 131 ? 15.734 1.720 -7.355 1.00 84.56 131 LEU A CA 1
ATOM 978 C C . LEU A 1 131 ? 15.571 1.227 -5.913 1.00 84.56 131 LEU A C 1
ATOM 980 O O . LEU A 1 131 ? 14.478 1.333 -5.357 1.00 84.56 131 LEU A O 1
ATOM 984 N N . ALA A 1 132 ? 16.646 0.710 -5.317 1.00 87.88 132 ALA A N 1
ATOM 985 C CA . ALA A 1 132 ? 16.632 0.189 -3.956 1.00 87.88 132 ALA A CA 1
ATOM 986 C C . ALA A 1 132 ? 16.255 1.274 -2.935 1.00 87.88 132 ALA A C 1
ATOM 988 O O . ALA A 1 132 ? 15.374 1.050 -2.105 1.00 87.88 132 ALA A O 1
ATOM 989 N N . ASP A 1 133 ? 16.847 2.467 -3.033 1.00 90.69 133 ASP A N 1
ATOM 990 C CA . ASP A 1 133 ? 16.533 3.585 -2.140 1.00 90.69 133 ASP A CA 1
ATOM 991 C C . ASP A 1 133 ? 15.083 4.057 -2.289 1.00 90.69 133 ASP A C 1
ATOM 993 O O . ASP A 1 133 ? 14.388 4.224 -1.283 1.00 90.69 133 ASP A O 1
ATOM 997 N N . ARG A 1 134 ? 14.588 4.199 -3.527 1.00 90.81 134 ARG A N 1
ATOM 998 C CA . ARG A 1 134 ? 13.186 4.564 -3.785 1.00 90.81 134 ARG A CA 1
ATOM 999 C C . ARG A 1 134 ? 12.222 3.548 -3.172 1.00 90.81 134 ARG A C 1
ATOM 1001 O O . ARG A 1 134 ? 11.226 3.932 -2.559 1.00 90.81 134 ARG A O 1
ATOM 1008 N N . LEU A 1 135 ? 12.487 2.254 -3.359 1.00 93.00 135 LEU A N 1
ATOM 1009 C CA . LEU A 1 135 ? 11.618 1.194 -2.850 1.00 93.00 135 LEU A CA 1
ATOM 1010 C C . LEU A 1 135 ? 11.673 1.086 -1.326 1.00 93.00 135 LEU A C 1
ATOM 1012 O O . LEU A 1 135 ? 10.633 0.855 -0.712 1.00 93.00 135 LEU A O 1
ATOM 1016 N N . ARG A 1 136 ? 12.835 1.319 -0.706 1.00 95.50 136 ARG A N 1
ATOM 1017 C CA . ARG A 1 136 ? 12.966 1.387 0.755 1.00 95.50 136 ARG A CA 1
ATOM 1018 C C . ARG A 1 136 ? 12.168 2.550 1.341 1.00 95.50 136 ARG A C 1
ATOM 1020 O O . ARG A 1 136 ? 11.389 2.338 2.265 1.00 95.50 136 ARG A O 1
ATOM 1027 N N . GLU A 1 137 ? 12.280 3.750 0.769 1.00 95.44 137 GLU A N 1
ATOM 1028 C CA . GLU A 1 137 ? 11.493 4.920 1.197 1.00 95.44 137 GLU A CA 1
ATOM 1029 C C . GLU A 1 137 ? 9.978 4.674 1.060 1.00 95.44 137 GLU A C 1
ATOM 1031 O O . GLU A 1 137 ? 9.167 5.051 1.920 1.00 95.44 137 GLU A O 1
ATOM 1036 N N . LEU A 1 138 ? 9.573 4.008 -0.023 1.00 95.44 138 LEU A N 1
ATOM 1037 C CA . LEU A 1 138 ? 8.188 3.603 -0.220 1.00 95.44 138 LEU A CA 1
ATOM 1038 C C . LEU A 1 138 ? 7.751 2.548 0.808 1.00 95.44 138 LEU A C 1
ATOM 1040 O O . LEU A 1 138 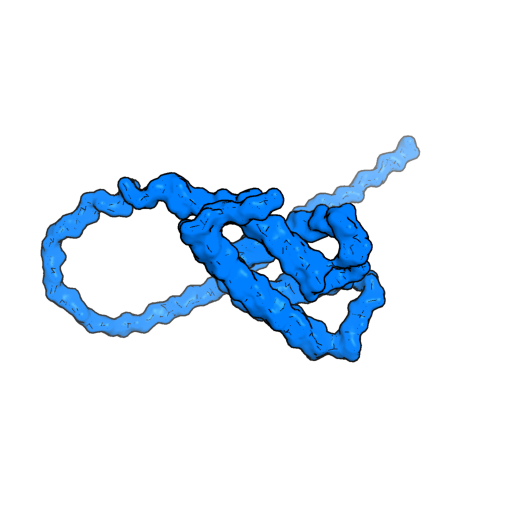? 6.656 2.666 1.360 1.00 95.44 138 LEU A O 1
ATOM 1044 N N . GLY A 1 139 ? 8.600 1.567 1.115 1.00 96.94 139 GLY A N 1
ATOM 1045 C CA . GLY A 1 139 ? 8.364 0.571 2.160 1.00 96.94 139 GLY A CA 1
ATOM 1046 C C . GLY A 1 139 ? 8.153 1.211 3.533 1.00 96.94 139 GLY A C 1
ATOM 1047 O O . GLY A 1 139 ? 7.159 0.921 4.199 1.00 96.94 139 GLY A O 1
ATOM 1048 N N . GLU A 1 140 ? 9.012 2.158 3.922 1.00 97.75 140 GLU A N 1
ATOM 1049 C CA . GLU A 1 140 ? 8.870 2.941 5.160 1.00 97.75 140 GLU A CA 1
ATOM 1050 C C . GLU A 1 140 ? 7.532 3.687 5.198 1.00 97.75 140 GLU A C 1
ATOM 1052 O O . GLU A 1 140 ? 6.816 3.672 6.203 1.00 97.75 140 GLU A O 1
ATOM 1057 N N . SER A 1 141 ? 7.154 4.294 4.072 1.00 97.38 141 SER A N 1
ATOM 1058 C CA . SER A 1 141 ? 5.889 5.012 3.946 1.00 97.38 141 SER A CA 1
ATOM 1059 C C . SER A 1 141 ? 4.667 4.102 4.080 1.00 97.38 141 SER A C 1
ATOM 1061 O O . SER A 1 141 ? 3.688 4.493 4.714 1.00 97.38 141 SER A O 1
ATOM 1063 N N . ILE A 1 142 ? 4.706 2.904 3.492 1.00 97.56 142 ILE A N 1
ATOM 1064 C CA . ILE A 1 142 ? 3.617 1.921 3.563 1.00 97.56 142 ILE A CA 1
ATOM 1065 C C . ILE A 1 142 ? 3.479 1.381 4.989 1.00 97.56 142 ILE A C 1
ATOM 1067 O O . ILE A 1 142 ? 2.365 1.318 5.507 1.00 97.56 142 ILE A O 1
ATOM 1071 N N . VAL A 1 143 ? 4.589 1.050 5.655 1.00 97.56 143 VAL A N 1
ATOM 1072 C CA . VAL A 1 143 ? 4.573 0.598 7.056 1.00 97.56 143 VAL A CA 1
ATOM 1073 C C . VAL A 1 143 ? 4.026 1.696 7.972 1.00 97.56 143 VAL A C 1
ATOM 1075 O O . VAL A 1 143 ? 3.118 1.444 8.765 1.00 97.56 143 VAL A O 1
ATOM 1078 N N . GLY A 1 144 ? 4.509 2.934 7.822 1.00 97.06 144 GLY A N 1
ATOM 1079 C CA . GLY A 1 144 ? 4.014 4.073 8.597 1.00 97.06 144 GLY A CA 1
ATOM 1080 C C . GLY A 1 144 ? 2.528 4.356 8.356 1.00 97.06 144 GLY A C 1
ATOM 1081 O O . GLY A 1 144 ? 1.780 4.610 9.304 1.00 97.06 144 GLY A O 1
ATOM 1082 N N . TRP A 1 145 ? 2.072 4.258 7.103 1.00 96.88 145 TRP A N 1
ATOM 1083 C CA . TRP A 1 145 ? 0.652 4.366 6.764 1.00 96.88 145 TRP A CA 1
ATOM 1084 C C . TRP A 1 145 ? -0.179 3.263 7.426 1.00 96.88 145 TRP A C 1
ATOM 1086 O O . TRP A 1 145 ? -1.222 3.567 7.998 1.00 96.88 145 TRP A O 1
ATOM 1096 N N . TYR A 1 146 ? 0.273 2.008 7.393 1.00 96.75 146 TYR A N 1
ATOM 1097 C CA . TYR A 1 146 ? -0.474 0.868 7.926 1.00 96.75 146 TYR A CA 1
ATOM 1098 C C . TYR A 1 146 ? -0.808 1.035 9.413 1.00 96.75 146 TYR A C 1
ATOM 1100 O O . TYR A 1 146 ? -1.942 0.803 9.839 1.00 96.75 146 TYR A O 1
ATOM 1108 N N . GLU A 1 147 ? 0.162 1.484 10.211 1.00 94.12 147 GLU A N 1
ATOM 1109 C CA . GLU A 1 147 ? -0.037 1.728 11.641 1.00 94.12 147 GLU A CA 1
ATOM 1110 C C . GLU A 1 147 ? -0.912 2.959 11.907 1.00 94.12 147 GLU A C 1
ATOM 1112 O O . GLU A 1 147 ? -1.781 2.936 12.786 1.00 94.12 147 GLU A O 1
ATOM 1117 N N . ALA A 1 148 ? -0.697 4.043 11.156 1.00 94.62 148 ALA A N 1
ATOM 1118 C CA . ALA A 1 148 ? -1.451 5.282 11.316 1.00 94.62 148 ALA A CA 1
ATOM 1119 C C . ALA A 1 148 ? -2.917 5.127 10.882 1.00 94.62 148 ALA A C 1
ATOM 1121 O O . ALA A 1 148 ? -3.812 5.617 11.570 1.00 94.62 148 ALA A O 1
ATOM 1122 N N . SER A 1 149 ? -3.170 4.423 9.776 1.00 94.50 149 SER A N 1
ATOM 1123 C CA . SER A 1 149 ? -4.512 4.205 9.230 1.00 94.50 149 SER A CA 1
ATOM 1124 C C . SER A 1 149 ? -5.360 3.349 10.167 1.00 94.50 149 SER A C 1
ATOM 1126 O O . SER A 1 149 ? -6.480 3.747 10.489 1.00 94.50 149 SER A O 1
ATOM 1128 N N . GLN A 1 150 ? -4.811 2.248 10.694 1.00 92.62 150 GLN A N 1
ATOM 1129 C CA . GLN A 1 150 ? -5.508 1.417 11.683 1.00 92.62 150 GLN A CA 1
ATOM 1130 C C . GLN A 1 150 ? -5.817 2.186 12.967 1.00 92.62 150 GLN A C 1
ATOM 1132 O O . GLN A 1 150 ? -6.936 2.120 13.470 1.00 92.62 150 GLN A O 1
ATOM 1137 N N . ARG A 1 151 ? -4.850 2.954 13.486 1.00 92.56 151 ARG A N 1
ATOM 1138 C CA . ARG A 1 151 ? -5.059 3.775 14.687 1.00 92.56 151 ARG A CA 1
ATOM 1139 C C . ARG A 1 151 ? -6.161 4.805 14.473 1.00 92.56 151 ARG A C 1
ATOM 1141 O O . ARG A 1 151 ? -7.047 4.934 15.308 1.00 92.56 151 ARG A O 1
ATOM 1148 N N . ARG A 1 152 ? -6.117 5.509 13.342 1.00 93.06 152 ARG A N 1
ATOM 1149 C CA . ARG A 1 152 ? -7.120 6.511 12.986 1.00 93.06 152 ARG A CA 1
ATOM 1150 C C . ARG A 1 152 ? -8.502 5.877 12.815 1.00 93.06 152 ARG A C 1
ATOM 1152 O O . ARG A 1 152 ? -9.471 6.451 13.290 1.00 93.06 152 ARG A O 1
ATOM 1159 N N . TRP A 1 153 ? -8.607 4.712 12.176 1.00 93.19 153 TRP A N 1
ATOM 1160 C CA . TRP A 1 153 ? -9.886 4.006 12.036 1.00 93.19 153 TRP A CA 1
ATOM 1161 C C . TRP A 1 153 ? -10.430 3.536 13.388 1.00 93.19 153 TRP A C 1
ATOM 1163 O O . TRP A 1 153 ? -11.613 3.699 13.656 1.00 93.19 153 TRP A O 1
ATOM 1173 N N . ALA A 1 154 ? -9.573 3.041 14.283 1.00 89.19 154 ALA A N 1
ATOM 1174 C CA . ALA A 1 154 ? -9.988 2.674 15.636 1.00 89.19 154 ALA A CA 1
ATOM 1175 C C . ALA A 1 154 ? -10.480 3.885 16.457 1.00 89.19 154 ALA A C 1
ATOM 1177 O O . ALA A 1 154 ? -11.346 3.733 17.314 1.00 89.19 154 ALA A O 1
ATOM 1178 N N . GLU A 1 155 ? -9.936 5.080 16.205 1.00 91.38 155 GLU A N 1
ATOM 1179 C CA . GLU A 1 155 ? -10.307 6.313 16.911 1.00 91.38 155 GLU A CA 1
ATOM 1180 C C . GLU A 1 155 ? -11.558 6.992 16.331 1.00 91.38 155 GLU A C 1
ATOM 1182 O O . GLU A 1 155 ? -12.399 7.484 17.083 1.00 91.38 155 GLU A O 1
ATOM 1187 N N . PHE A 1 156 ? -11.697 7.022 15.003 1.00 90.62 156 PHE A N 1
ATOM 1188 C CA . PHE A 1 156 ? -12.705 7.838 14.313 1.00 90.62 156 PHE A CA 1
ATOM 1189 C C . PHE A 1 156 ? -13.698 7.037 13.462 1.00 90.62 156 PHE A C 1
ATOM 1191 O O . PHE A 1 156 ? -14.657 7.616 12.951 1.00 90.62 156 PHE A O 1
ATOM 1198 N N . GLY A 1 157 ? -13.500 5.726 13.316 1.00 87.62 157 GLY A N 1
ATOM 1199 C CA . GLY A 1 157 ? -14.258 4.883 12.397 1.00 87.62 157 GLY A CA 1
ATOM 1200 C C . GLY A 1 157 ? -13.828 5.047 10.930 1.00 87.62 157 GLY A C 1
ATOM 1201 O O . GLY A 1 157 ? -12.779 5.638 10.639 1.00 87.62 157 GLY A O 1
ATOM 1202 N N . PRO A 1 158 ? -14.618 4.513 9.982 1.00 85.81 158 PRO A N 1
ATOM 1203 C CA . PRO A 1 158 ? -14.322 4.607 8.557 1.00 85.81 158 PRO A CA 1
ATOM 1204 C C . PRO A 1 158 ? -14.334 6.046 8.055 1.00 85.81 158 PRO A C 1
ATOM 1206 O O . PRO A 1 158 ? -15.154 6.870 8.467 1.00 85.81 158 PRO A O 1
ATOM 1209 N N . LEU A 1 159 ? -13.444 6.340 7.105 1.00 74.06 159 LEU A N 1
ATOM 1210 C CA . LEU A 1 159 ? -13.493 7.617 6.408 1.00 74.06 159 LEU A CA 1
ATOM 1211 C C . LEU A 1 159 ? -14.724 7.697 5.492 1.00 74.06 159 LEU A C 1
ATOM 1213 O O . LEU A 1 159 ? -15.064 6.706 4.839 1.00 74.06 159 LEU A O 1
ATOM 1217 N N . PRO A 1 160 ? -15.355 8.880 5.368 1.00 70.94 160 PRO A N 1
ATOM 1218 C CA . PRO A 1 160 ? -16.327 9.122 4.311 1.00 70.94 160 PRO A CA 1
ATOM 1219 C C . PRO A 1 160 ? -15.660 8.912 2.945 1.00 70.94 160 PRO A C 1
ATOM 1221 O O . PRO A 1 160 ? -14.589 9.471 2.698 1.00 70.94 160 PRO A O 1
ATOM 1224 N N . ARG A 1 161 ? -16.289 8.103 2.088 1.00 61.38 161 ARG A N 1
ATOM 1225 C CA . ARG A 1 161 ? -15.857 7.846 0.706 1.00 61.38 161 ARG A CA 1
ATOM 1226 C C . ARG A 1 161 ? -16.451 8.858 -0.266 1.00 61.38 161 ARG A C 1
ATOM 1228 O O . ARG A 1 161 ? -17.624 9.243 -0.057 1.00 61.38 161 ARG A O 1
#

Sequence (161 aa):
MLIGSIGQTGTVVAAFATLPAAVAGASSGNVGGRAGAYFDAMTTNPDELNGPAQWWDETGECELRQILHWRWDPIGIANVFPYAADEYDSYAPILVDALRARASADDIAHLLATIEDDRIFGRTPASADELADRLRELGESIVGWYEASQRRWAEFGPLPR

Secondary structure (DSSP, 8-state):
----------------PPPPPPPP-------------S--SS-S-HHHHHHHHHHIIIIIHHHHHHHIIIII-TTS-GGGTTTTGGGGGGTHHHHHHHHHTT--HHHHHHHHHHHHHHH--S---S-HHHHHHHHHHHHHHHHHHHHHHHHHHHHH-SPP-

pLDDT: mean 70.97, std 23.11, range [31.23, 97.75]

Foldseek 3Di:
DDDDDDDDPDPPPPDDDDDDDDDDDDDDDDDDDDDDDDDPPPPPDVCNVCLLVLLCVQAVLVVVLVLCLPQPPLAVCNVVPPVCSCVCVVVSVVLVVCVVVVHALLSQLVSSVVVSVVDDDDDDDPDPVVSSVSSSVSSNVSNVCVVVSSVCCVVPNGDDD